Protein AF-A0A1Y5G8G2-F1 (afdb_monomer)

Structure (mmCIF, N/CA/C/O backbone):
data_AF-A0A1Y5G8G2-F1
#
_entry.id   AF-A0A1Y5G8G2-F1
#
loop_
_atom_site.group_PDB
_atom_site.id
_atom_site.type_symbol
_atom_site.label_atom_id
_atom_site.label_alt_id
_atom_site.label_comp_id
_atom_site.label_asym_id
_atom_site.label_entity_id
_atom_site.label_seq_id
_atom_site.pdbx_PDB_ins_code
_atom_site.Cartn_x
_atom_site.Cartn_y
_atom_site.Cartn_z
_atom_site.occupancy
_atom_site.B_iso_or_equiv
_atom_site.auth_seq_id
_atom_site.auth_comp_id
_atom_site.auth_asym_id
_atom_site.auth_atom_id
_atom_site.pdbx_PDB_model_num
ATOM 1 N N . MET A 1 1 ? -19.604 0.154 45.612 1.00 58.81 1 MET A N 1
ATOM 2 C CA . MET A 1 1 ? -19.203 -0.414 44.310 1.00 58.81 1 MET A CA 1
ATOM 3 C C . MET A 1 1 ? -18.483 -1.724 44.555 1.00 58.81 1 MET A C 1
ATOM 5 O O . MET A 1 1 ? -17.658 -1.796 45.459 1.00 58.81 1 MET A O 1
ATOM 9 N N . ASN A 1 2 ? -18.857 -2.768 43.823 1.00 67.50 2 ASN A N 1
ATOM 10 C CA . ASN A 1 2 ? -18.222 -4.078 43.920 1.00 67.50 2 ASN A CA 1
ATOM 11 C C . ASN A 1 2 ? -16.830 -3.987 43.250 1.00 67.50 2 ASN A C 1
ATOM 13 O O . ASN A 1 2 ? -16.762 -3.460 42.141 1.00 67.50 2 ASN A O 1
ATOM 17 N N . PRO A 1 3 ? -15.719 -4.435 43.866 1.00 68.81 3 PRO A N 1
ATOM 18 C CA . PRO A 1 3 ? -14.379 -4.317 43.270 1.00 68.81 3 PRO A CA 1
ATOM 19 C C . PRO A 1 3 ? -14.264 -4.957 41.875 1.00 68.81 3 PRO A C 1
ATOM 21 O O . PRO A 1 3 ? -13.514 -4.467 41.035 1.00 68.81 3 PRO A O 1
ATOM 24 N N . ASN A 1 4 ? -15.076 -5.978 41.582 1.00 75.31 4 ASN A N 1
ATOM 25 C CA . ASN A 1 4 ? -15.162 -6.576 40.244 1.00 75.31 4 ASN A CA 1
ATOM 26 C C . ASN A 1 4 ? -15.858 -5.674 39.203 1.00 75.31 4 ASN A C 1
ATOM 28 O O . ASN A 1 4 ? -15.601 -5.809 38.013 1.00 75.31 4 ASN A O 1
ATOM 32 N N . GLN A 1 5 ? -16.728 -4.757 39.635 1.00 76.44 5 GLN A N 1
ATOM 33 C CA . GLN A 1 5 ? -17.488 -3.849 38.768 1.00 76.44 5 GLN A CA 1
ATOM 34 C C . GLN A 1 5 ? -16.601 -2.694 38.272 1.00 76.44 5 GLN A C 1
ATOM 36 O O . GLN A 1 5 ? -16.579 -2.414 37.079 1.00 76.44 5 GLN A O 1
ATOM 41 N N . GLY A 1 6 ? -15.760 -2.125 39.147 1.00 80.88 6 GLY A N 1
ATOM 42 C CA . GLY A 1 6 ? -14.780 -1.102 38.751 1.00 80.88 6 GLY A CA 1
ATOM 43 C C . GLY A 1 6 ? -13.672 -1.637 37.832 1.00 80.88 6 GLY A C 1
ATOM 44 O O . GLY A 1 6 ? -13.268 -0.964 36.888 1.00 80.88 6 GLY A O 1
ATOM 45 N N . ALA A 1 7 ? -13.217 -2.877 38.047 1.00 84.44 7 ALA A N 1
ATOM 46 C CA . ALA A 1 7 ? -12.253 -3.522 37.150 1.00 84.44 7 ALA A CA 1
ATOM 47 C C . ALA A 1 7 ? -12.834 -3.771 35.743 1.00 84.44 7 ALA A C 1
ATOM 49 O O . ALA A 1 7 ? -12.127 -3.641 34.740 1.00 84.44 7 ALA A O 1
ATOM 50 N N . LEU A 1 8 ? -14.128 -4.102 35.660 1.00 83.50 8 LEU A N 1
ATOM 51 C CA . LEU A 1 8 ? -14.838 -4.279 34.393 1.00 83.50 8 LEU A CA 1
ATOM 52 C C . LEU A 1 8 ? -15.000 -2.949 33.643 1.00 83.50 8 LEU A C 1
ATOM 54 O O . LEU A 1 8 ? -14.712 -2.891 32.450 1.00 83.50 8 LEU A O 1
ATOM 58 N N . GLU A 1 9 ? -15.399 -1.881 34.338 1.00 82.56 9 GLU A N 1
ATOM 59 C CA . GLU A 1 9 ? -15.486 -0.526 33.773 1.00 82.56 9 GLU A CA 1
ATOM 60 C C . GLU A 1 9 ? -14.142 -0.064 33.199 1.00 82.56 9 GLU A C 1
ATOM 62 O O . GLU A 1 9 ? -14.074 0.365 32.047 1.00 82.56 9 GLU A O 1
ATOM 67 N N . GLN A 1 10 ? -13.057 -0.240 33.959 1.00 87.62 10 GLN A N 1
ATOM 68 C CA . GLN A 1 10 ? -11.713 0.132 33.520 1.00 87.62 10 GLN A CA 1
ATOM 69 C C . GLN A 1 10 ? -11.261 -0.673 32.292 1.00 87.62 10 GLN A C 1
ATOM 71 O O . GLN A 1 10 ? -10.671 -0.117 31.365 1.00 87.62 10 GLN A O 1
ATOM 76 N N . SER A 1 11 ? -11.569 -1.973 32.253 1.00 88.06 11 SER A N 1
ATOM 77 C CA . SER A 1 11 ? -11.254 -2.830 31.102 1.00 88.06 11 SER A CA 1
ATOM 78 C C . SER A 1 11 ? -12.008 -2.385 29.846 1.00 88.06 11 SER A C 1
ATOM 80 O O . SER A 1 11 ? -11.445 -2.361 28.754 1.00 88.06 11 SER A O 1
ATOM 82 N N . ILE A 1 12 ? -13.276 -1.991 29.994 1.00 86.69 12 ILE A N 1
ATOM 83 C CA . ILE A 1 12 ? -14.091 -1.472 28.891 1.00 86.69 12 ILE A CA 1
ATOM 84 C C . ILE A 1 12 ? -13.514 -0.151 28.369 1.00 86.69 12 ILE A C 1
ATOM 86 O O . ILE A 1 12 ? -13.392 0.016 27.156 1.00 86.69 12 ILE A O 1
ATOM 90 N N . GLU A 1 13 ? -13.102 0.766 29.248 1.00 87.75 13 GLU A N 1
ATOM 91 C CA . GLU A 1 13 ? -12.449 2.018 28.838 1.00 87.75 13 GLU A CA 1
ATOM 92 C C . GLU A 1 13 ? -11.128 1.790 28.100 1.00 87.75 13 GLU A C 1
ATOM 94 O O . GLU A 1 13 ? -10.882 2.431 27.076 1.00 87.75 13 GLU A O 1
ATOM 99 N N . GLN A 1 14 ? -10.311 0.835 28.550 1.00 91.25 14 GLN A N 1
ATOM 100 C CA . GLN A 1 14 ? -9.092 0.447 27.837 1.00 91.25 14 GLN A CA 1
ATOM 101 C C . GLN A 1 14 ? -9.401 -0.098 26.440 1.00 91.25 14 GLN A C 1
ATOM 103 O O . GLN A 1 14 ? -8.779 0.328 25.470 1.00 91.25 14 GLN A O 1
ATOM 108 N N . ILE A 1 15 ? -10.413 -0.962 26.308 1.00 90.62 15 ILE A N 1
ATOM 109 C CA . ILE A 1 15 ? -10.857 -1.481 25.006 1.00 90.62 15 ILE A CA 1
ATOM 110 C C . ILE A 1 15 ? -11.265 -0.338 24.064 1.00 90.62 15 ILE A C 1
ATOM 112 O O . ILE A 1 15 ? -10.932 -0.378 22.880 1.00 90.62 15 ILE A O 1
ATOM 116 N N . PHE A 1 16 ? -11.949 0.701 24.557 1.00 89.44 16 PHE A N 1
ATOM 117 C CA . PHE A 1 16 ? -12.276 1.872 23.734 1.00 89.44 16 PHE A CA 1
ATOM 118 C C . PHE A 1 16 ? -11.035 2.618 23.246 1.00 89.44 16 PHE A C 1
ATOM 120 O O . PHE A 1 16 ? -10.992 3.013 22.078 1.00 89.44 16 PHE A O 1
ATOM 127 N N . GLY A 1 17 ? -10.041 2.794 24.120 1.00 92.75 17 GLY A N 1
ATOM 128 C CA . GLY A 1 17 ? -8.761 3.402 23.760 1.00 92.75 17 GLY A CA 1
ATOM 129 C C . GLY A 1 17 ? -8.055 2.628 22.646 1.00 92.75 17 GLY A C 1
ATOM 130 O O . GLY A 1 17 ? -7.694 3.212 21.626 1.00 92.75 17 GLY A O 1
ATOM 131 N N . GLU A 1 18 ? -7.951 1.307 22.792 1.00 95.19 18 GLU A N 1
ATOM 132 C CA . GLU A 1 18 ? -7.313 0.428 21.803 1.00 95.19 18 GLU A CA 1
ATOM 133 C C . GLU A 1 18 ? -8.064 0.413 20.462 1.00 95.19 18 GLU A C 1
ATOM 1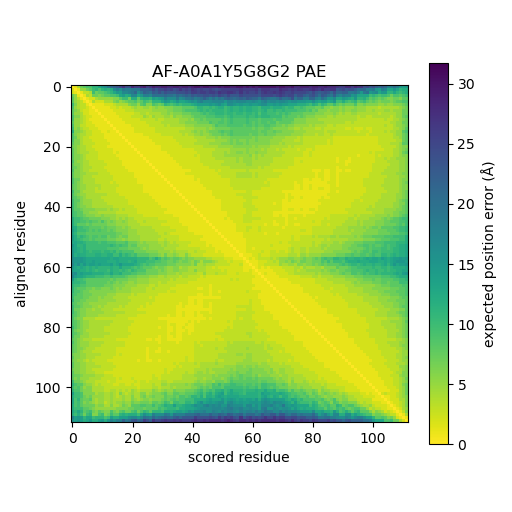35 O O . GLU A 1 18 ? -7.453 0.491 19.398 1.00 95.19 18 GLU A O 1
ATOM 140 N N . ILE A 1 19 ? -9.403 0.385 20.478 1.00 94.44 19 ILE A N 1
ATOM 141 C CA . ILE A 1 19 ? -10.214 0.452 19.250 1.00 94.44 19 ILE A CA 1
ATOM 142 C C . ILE A 1 19 ? -10.018 1.795 18.530 1.00 94.44 19 ILE A C 1
ATOM 144 O O . ILE A 1 19 ? -9.960 1.834 17.298 1.00 94.44 19 ILE A O 1
ATOM 148 N N . ALA A 1 20 ? -9.935 2.902 19.275 1.00 92.62 20 ALA A N 1
ATOM 149 C CA . ALA A 1 20 ? -9.685 4.219 18.697 1.00 92.62 20 ALA A CA 1
ATOM 150 C C . ALA A 1 20 ? -8.292 4.290 18.056 1.00 92.62 20 ALA A C 1
ATOM 152 O O . ALA A 1 20 ? -8.169 4.744 16.918 1.00 92.62 20 ALA A O 1
ATOM 153 N N . GLN A 1 21 ? -7.274 3.773 18.744 1.00 96.25 21 GLN A N 1
ATOM 154 C CA . GLN A 1 21 ? -5.907 3.716 18.235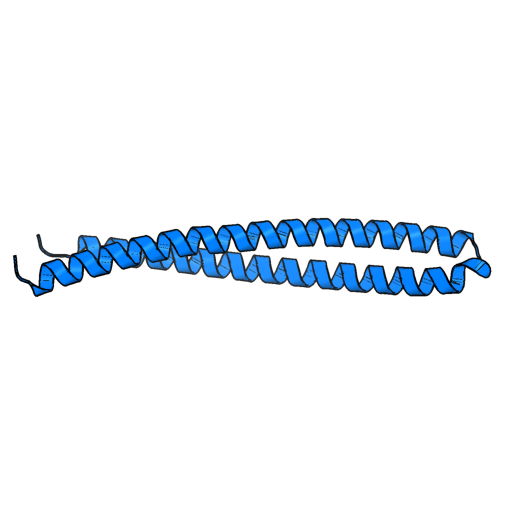 1.00 96.25 21 GLN A CA 1
ATOM 155 C C . GLN A 1 21 ? -5.804 2.844 16.974 1.00 96.25 21 GLN A C 1
ATOM 157 O O . GLN A 1 21 ? -5.270 3.284 15.956 1.00 96.25 21 GLN A O 1
ATOM 162 N N . LEU A 1 22 ? -6.421 1.660 16.988 1.00 96.12 22 LEU A N 1
ATOM 163 C CA . LEU A 1 22 ? -6.493 0.770 15.828 1.00 96.12 22 LEU A CA 1
ATOM 164 C C . LEU A 1 22 ? -7.162 1.449 14.621 1.00 96.12 22 LEU A C 1
ATOM 166 O O . LEU A 1 22 ? -6.721 1.277 13.486 1.00 96.12 22 LEU A O 1
ATOM 170 N N . SER A 1 23 ? -8.207 2.251 14.852 1.00 95.75 23 SER A N 1
ATOM 171 C CA . SER A 1 23 ? -8.874 3.029 13.799 1.00 95.75 23 SER A CA 1
ATOM 172 C C . SER A 1 23 ? -7.911 3.998 13.104 1.00 95.75 23 SER A C 1
ATOM 174 O O . SER A 1 23 ? -7.933 4.093 11.878 1.00 95.75 23 SER A O 1
ATOM 176 N N . ILE A 1 24 ? -7.069 4.693 13.877 1.00 96.62 24 ILE A N 1
ATOM 177 C CA . ILE A 1 24 ? -6.075 5.653 13.370 1.00 96.62 24 ILE A CA 1
ATOM 178 C C . ILE A 1 24 ? -4.988 4.923 12.572 1.00 96.62 24 ILE A C 1
ATOM 180 O O . ILE A 1 24 ? -4.590 5.360 11.493 1.00 96.62 24 ILE A O 1
ATOM 184 N N . GLU A 1 25 ? -4.514 3.784 13.072 1.00 97.75 25 GLU A N 1
ATOM 185 C CA . GLU A 1 25 ? -3.483 2.992 12.398 1.00 97.75 25 GLU A CA 1
ATOM 186 C C . GLU A 1 25 ? -3.967 2.424 11.060 1.00 97.75 25 GLU A C 1
ATOM 188 O O . GLU A 1 25 ? -3.240 2.488 10.066 1.00 97.75 25 GLU A O 1
ATOM 193 N N . ILE A 1 26 ? -5.212 1.942 10.994 1.00 97.19 26 ILE A N 1
ATOM 194 C CA . ILE A 1 26 ? -5.827 1.472 9.744 1.00 97.19 26 ILE A CA 1
ATOM 195 C C . ILE A 1 26 ? -5.927 2.608 8.716 1.00 97.19 26 ILE A C 1
ATOM 197 O O . ILE A 1 26 ? -5.622 2.396 7.540 1.00 97.19 26 ILE A O 1
ATOM 201 N N . GLU A 1 27 ? -6.314 3.814 9.141 1.00 96.38 27 GLU A N 1
ATOM 202 C CA . GLU A 1 27 ? -6.358 4.991 8.265 1.00 96.38 27 GLU A CA 1
ATOM 203 C C . GLU A 1 27 ? -4.964 5.339 7.723 1.00 96.38 27 GLU A C 1
ATOM 205 O O . GLU A 1 27 ? -4.796 5.545 6.519 1.00 96.38 27 GLU A O 1
ATOM 210 N N . ASN A 1 28 ? -3.940 5.311 8.580 1.00 98.00 28 ASN A N 1
ATOM 211 C CA . ASN A 1 28 ? -2.554 5.542 8.173 1.00 98.00 28 ASN A CA 1
ATOM 212 C C . ASN A 1 28 ? -2.075 4.521 7.131 1.00 98.00 28 ASN A C 1
ATOM 214 O O . ASN A 1 28 ? -1.452 4.907 6.141 1.00 98.00 28 ASN A O 1
ATOM 218 N N . VAL A 1 29 ? -2.402 3.235 7.302 1.00 97.75 29 VAL A N 1
ATOM 219 C CA . VAL A 1 29 ? -2.100 2.198 6.299 1.00 97.75 29 VAL A CA 1
ATOM 220 C C . VAL A 1 29 ? -2.800 2.502 4.972 1.00 97.75 29 VAL A C 1
ATOM 222 O O . VAL A 1 29 ? -2.176 2.393 3.914 1.00 97.75 29 VAL A O 1
ATOM 225 N N . GLY A 1 30 ? -4.064 2.933 5.012 1.00 97.44 30 GLY A N 1
ATOM 226 C CA . GLY A 1 30 ? -4.809 3.364 3.827 1.00 97.44 30 GLY A CA 1
ATOM 227 C C . GLY A 1 30 ? -4.135 4.526 3.092 1.00 97.44 30 GLY A C 1
ATOM 228 O O . GLY A 1 30 ? -3.945 4.463 1.876 1.00 97.44 30 GLY A O 1
ATOM 229 N N . ASN A 1 31 ? -3.699 5.546 3.832 1.00 97.88 31 ASN A N 1
ATOM 230 C CA . ASN A 1 31 ? -3.005 6.711 3.281 1.00 97.88 31 ASN A CA 1
ATOM 231 C C . ASN A 1 31 ? -1.672 6.326 2.621 1.00 97.88 31 ASN A C 1
ATOM 233 O O . ASN A 1 31 ? -1.379 6.759 1.505 1.00 97.88 31 ASN A O 1
ATOM 237 N N . VAL A 1 32 ? -0.880 5.465 3.267 1.00 98.31 32 VAL A N 1
ATOM 238 C CA . VAL A 1 32 ? 0.382 4.962 2.699 1.00 98.31 32 VAL A CA 1
ATOM 239 C C . VAL A 1 32 ? 0.124 4.144 1.431 1.00 98.31 32 VAL A C 1
ATOM 241 O O . VAL A 1 32 ? 0.806 4.342 0.425 1.00 98.31 32 VAL A O 1
ATOM 244 N N . ALA A 1 33 ? -0.889 3.274 1.424 1.00 98.12 33 ALA A N 1
ATOM 245 C CA . ALA A 1 33 ? -1.248 2.492 0.241 1.00 98.12 33 ALA A CA 1
ATOM 246 C C . ALA A 1 33 ? -1.639 3.383 -0.953 1.00 98.12 33 ALA A C 1
ATOM 248 O O . ALA A 1 33 ? -1.222 3.114 -2.081 1.00 98.12 33 ALA A O 1
ATOM 249 N N . GLN A 1 34 ? -2.377 4.473 -0.713 1.00 97.94 34 GLN A N 1
ATOM 250 C CA . GLN A 1 34 ? -2.719 5.453 -1.752 1.00 97.94 34 GLN A CA 1
ATOM 251 C C . GLN A 1 34 ? -1.487 6.180 -2.303 1.00 97.94 34 GLN A C 1
ATOM 253 O O . GLN A 1 34 ? -1.370 6.361 -3.516 1.00 97.94 34 GLN A O 1
ATOM 258 N N . GLN A 1 35 ? -0.545 6.568 -1.440 1.00 98.50 35 GLN A N 1
ATOM 259 C CA . GLN A 1 35 ? 0.708 7.191 -1.876 1.00 98.50 35 GLN A CA 1
ATOM 260 C C . GLN A 1 35 ? 1.537 6.239 -2.748 1.00 98.50 35 GLN A C 1
ATOM 262 O O . GLN A 1 35 ? 2.042 6.645 -3.795 1.00 98.50 35 GLN A O 1
ATOM 267 N N . ILE A 1 36 ? 1.633 4.963 -2.363 1.00 98.44 36 ILE A N 1
ATOM 268 C CA . ILE A 1 36 ? 2.331 3.944 -3.158 1.00 98.44 36 ILE A CA 1
ATOM 269 C C . ILE A 1 36 ? 1.629 3.738 -4.510 1.00 98.44 36 ILE A C 1
ATOM 271 O O . ILE A 1 36 ? 2.312 3.639 -5.529 1.00 98.44 36 ILE A O 1
ATOM 275 N N . ASP A 1 37 ? 0.290 3.735 -4.562 1.00 98.25 37 ASP A N 1
ATOM 276 C CA . ASP A 1 37 ? -0.449 3.634 -5.831 1.00 98.25 37 ASP A CA 1
ATOM 277 C C . ASP A 1 37 ? -0.150 4.818 -6.763 1.00 98.25 37 ASP A C 1
ATOM 279 O O . ASP A 1 37 ? 0.085 4.635 -7.959 1.00 98.25 37 ASP A O 1
ATOM 283 N N . ALA A 1 38 ? -0.083 6.036 -6.218 1.00 98.38 38 ALA A N 1
ATOM 284 C CA . ALA A 1 38 ? 0.286 7.223 -6.985 1.00 98.38 38 ALA A CA 1
ATOM 285 C C . ALA A 1 38 ? 1.708 7.109 -7.571 1.00 98.38 38 ALA A C 1
ATOM 287 O O . ALA A 1 38 ? 1.910 7.365 -8.763 1.00 98.38 38 ALA A O 1
ATOM 288 N N . ILE A 1 39 ? 2.677 6.646 -6.771 1.00 98.38 39 ILE A N 1
ATOM 289 C CA . ILE A 1 39 ? 4.058 6.393 -7.217 1.00 98.38 39 ILE A CA 1
ATOM 290 C C . ILE A 1 39 ? 4.094 5.307 -8.299 1.00 98.38 39 ILE A C 1
ATOM 292 O O . ILE A 1 39 ? 4.796 5.456 -9.303 1.00 98.38 39 ILE A O 1
ATOM 296 N N . ALA A 1 40 ? 3.323 4.231 -8.137 1.00 98.50 40 ALA A N 1
ATOM 297 C CA . ALA A 1 40 ? 3.232 3.150 -9.111 1.00 98.50 40 ALA A CA 1
ATOM 298 C C . ALA A 1 40 ? 2.675 3.653 -10.452 1.00 98.50 40 ALA A C 1
ATOM 300 O O . ALA A 1 40 ? 3.254 3.389 -11.507 1.00 98.50 40 ALA A O 1
ATOM 301 N N . ARG A 1 41 ? 1.610 4.464 -10.434 1.00 98.19 41 ARG A N 1
ATOM 302 C CA . ARG A 1 41 ? 1.049 5.082 -11.649 1.00 98.19 41 ARG A CA 1
ATOM 303 C C . ARG A 1 41 ? 2.048 6.001 -12.343 1.00 98.19 41 ARG A C 1
ATOM 305 O O . ARG A 1 41 ? 2.182 5.936 -13.566 1.00 98.19 41 ARG A O 1
ATOM 312 N N . GLN A 1 42 ? 2.772 6.823 -11.586 1.00 98.44 42 GLN A N 1
ATOM 313 C CA . GLN A 1 42 ? 3.805 7.698 -12.139 1.00 98.44 42 GLN A CA 1
ATOM 314 C C . GLN A 1 42 ? 4.964 6.891 -12.740 1.00 98.44 42 GLN A C 1
ATOM 316 O O . GLN A 1 42 ? 5.396 7.175 -13.855 1.00 98.44 42 GLN A O 1
ATOM 321 N N . THR A 1 43 ? 5.415 5.842 -12.052 1.00 98.25 43 THR A N 1
ATOM 322 C CA . THR A 1 43 ? 6.448 4.919 -12.547 1.00 98.25 43 THR A CA 1
ATOM 323 C C . THR A 1 43 ? 6.007 4.237 -13.842 1.00 98.25 43 THR A C 1
ATOM 325 O O . THR A 1 43 ? 6.779 4.168 -14.796 1.00 98.25 43 THR A O 1
ATOM 328 N N . ASN A 1 44 ? 4.746 3.809 -13.928 1.00 97.38 44 ASN A N 1
ATOM 329 C CA . ASN A 1 44 ? 4.176 3.228 -15.142 1.00 97.38 44 ASN A CA 1
ATOM 330 C C . ASN A 1 44 ? 4.159 4.227 -16.316 1.00 97.38 44 ASN A C 1
ATOM 332 O O . ASN A 1 44 ? 4.478 3.851 -17.444 1.00 97.38 44 ASN A O 1
ATOM 336 N N . LEU A 1 45 ? 3.835 5.502 -16.069 1.00 97.50 45 LEU A N 1
ATOM 337 C CA . LEU A 1 45 ? 3.897 6.551 -17.097 1.00 97.50 45 LEU A CA 1
ATOM 338 C C . LEU A 1 45 ? 5.335 6.841 -17.549 1.00 97.50 45 LEU A C 1
ATOM 340 O O . LEU A 1 45 ? 5.587 6.983 -18.744 1.00 97.50 45 LEU A O 1
ATOM 344 N N . LEU A 1 46 ? 6.292 6.881 -16.619 1.00 97.44 46 LEU A N 1
ATOM 345 C CA . LEU A 1 46 ? 7.710 7.040 -16.951 1.00 97.44 46 LEU A CA 1
ATOM 346 C C . LEU A 1 46 ? 8.227 5.864 -17.791 1.00 97.44 46 LEU A C 1
ATOM 348 O O . LEU A 1 46 ? 8.900 6.079 -18.798 1.00 97.44 46 LEU A O 1
ATOM 352 N N . ALA A 1 47 ? 7.857 4.634 -17.429 1.00 97.56 47 ALA A N 1
ATOM 353 C CA . ALA A 1 47 ? 8.203 3.431 -18.180 1.00 97.56 47 ALA A CA 1
ATOM 354 C C . ALA A 1 47 ? 7.582 3.420 -19.587 1.00 97.56 47 ALA A C 1
ATOM 356 O O . ALA A 1 47 ? 8.222 3.007 -20.556 1.00 97.56 47 ALA A O 1
ATOM 357 N N . LEU A 1 48 ? 6.353 3.926 -19.729 1.00 95.56 48 LEU A N 1
ATOM 358 C CA . LEU A 1 48 ? 5.716 4.106 -21.032 1.00 95.56 48 LEU A CA 1
ATOM 359 C C . LEU A 1 48 ? 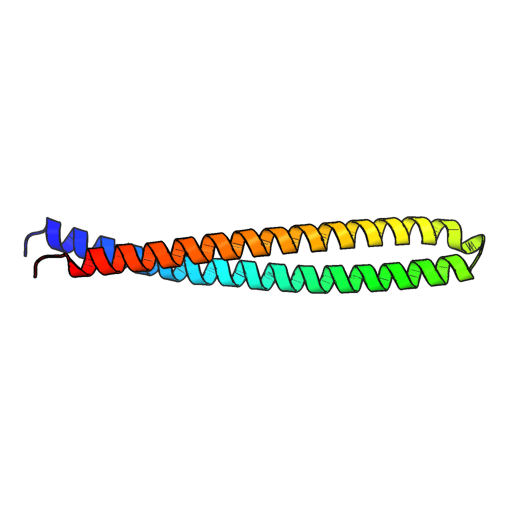6.498 5.095 -21.907 1.00 95.56 48 LEU A C 1
ATOM 361 O O . LEU A 1 48 ? 6.800 4.775 -23.055 1.00 95.56 48 LEU A O 1
ATOM 365 N N . ASN A 1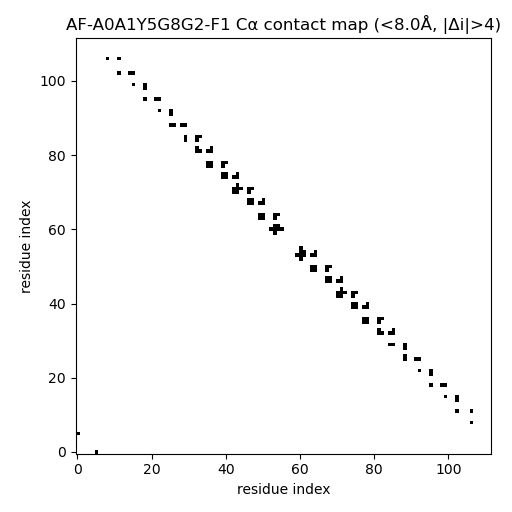 49 ? 6.877 6.252 -21.362 1.00 96.44 49 ASN A N 1
ATOM 366 C CA . ASN A 1 49 ? 7.683 7.239 -22.084 1.00 96.44 49 ASN A CA 1
ATOM 367 C C . ASN A 1 49 ? 9.044 6.662 -22.502 1.00 96.44 49 ASN A C 1
ATOM 369 O O . ASN A 1 49 ? 9.463 6.843 -23.643 1.00 96.44 49 ASN A O 1
ATOM 373 N N . ALA A 1 50 ? 9.697 5.899 -21.619 1.00 95.69 50 ALA A N 1
ATOM 374 C CA . ALA A 1 50 ? 10.944 5.205 -21.935 1.00 95.69 50 ALA A CA 1
ATOM 375 C C . ALA A 1 50 ? 10.766 4.160 -23.050 1.00 95.69 50 ALA A C 1
ATOM 377 O O . ALA A 1 50 ? 11.623 4.039 -23.921 1.00 95.69 50 ALA A O 1
ATOM 378 N N . THR A 1 51 ? 9.636 3.445 -23.069 1.00 95.19 51 THR A N 1
ATOM 379 C CA . THR A 1 51 ? 9.303 2.489 -24.139 1.00 95.19 51 THR A CA 1
ATOM 380 C C . THR A 1 51 ? 9.148 3.196 -25.491 1.00 95.19 51 THR A C 1
ATOM 382 O O . THR A 1 51 ? 9.636 2.699 -26.505 1.00 95.19 51 THR A O 1
ATOM 385 N N . ILE A 1 52 ? 8.501 4.368 -25.515 1.00 94.25 52 ILE A N 1
ATOM 386 C CA . ILE A 1 52 ? 8.324 5.180 -26.730 1.00 94.25 52 ILE A CA 1
ATOM 387 C C . ILE A 1 52 ? 9.680 5.663 -27.257 1.00 94.25 52 ILE A C 1
ATOM 389 O O . ILE A 1 52 ? 9.966 5.515 -28.446 1.00 94.25 52 ILE A O 1
ATOM 393 N N . GLU A 1 53 ? 10.538 6.193 -26.384 1.00 96.19 53 GLU A N 1
ATOM 394 C CA . GLU A 1 53 ? 11.852 6.694 -26.800 1.00 96.19 53 GLU A CA 1
ATOM 395 C C . GLU A 1 53 ? 12.783 5.552 -27.240 1.00 96.19 53 GLU A C 1
ATOM 397 O O . GLU A 1 53 ? 13.510 5.680 -28.225 1.00 96.19 53 GLU A O 1
ATOM 402 N N . ALA A 1 54 ? 12.697 4.387 -26.589 1.00 96.25 54 ALA A N 1
ATOM 403 C CA . ALA A 1 54 ? 13.409 3.186 -27.012 1.00 96.25 54 ALA A CA 1
ATOM 404 C C . ALA A 1 54 ? 12.981 2.725 -28.416 1.00 96.25 54 ALA A C 1
ATOM 406 O O . ALA A 1 54 ? 13.832 2.377 -29.233 1.00 96.25 54 ALA A O 1
ATOM 407 N N . ALA A 1 55 ? 11.682 2.777 -28.735 1.00 93.62 55 ALA A N 1
ATOM 408 C CA . ALA A 1 55 ? 11.194 2.482 -30.082 1.00 93.62 55 ALA A CA 1
ATOM 409 C C . ALA A 1 55 ? 11.716 3.497 -31.114 1.00 93.62 55 ALA A C 1
ATOM 411 O O . ALA A 1 55 ? 12.098 3.119 -32.222 1.00 93.62 55 ALA A O 1
ATOM 412 N N . ARG A 1 56 ? 11.793 4.780 -30.740 1.00 95.62 56 ARG A N 1
ATOM 413 C CA . ARG A 1 56 ? 12.326 5.852 -31.591 1.00 95.62 56 ARG A CA 1
ATOM 414 C C . ARG A 1 56 ? 13.818 5.683 -31.896 1.00 95.62 56 ARG A C 1
ATOM 416 O O . ARG A 1 56 ? 14.247 6.004 -33.001 1.00 95.62 56 ARG A O 1
ATOM 423 N N . ALA A 1 57 ? 14.589 5.152 -30.949 1.00 95.88 57 ALA A N 1
ATOM 424 C CA . ALA A 1 57 ? 16.010 4.846 -31.119 1.00 95.88 57 ALA A CA 1
ATOM 425 C C . ALA A 1 57 ? 16.282 3.598 -31.990 1.00 95.88 57 ALA A C 1
ATOM 427 O O . ALA A 1 57 ? 17.443 3.288 -32.273 1.00 95.88 57 ALA A O 1
ATOM 428 N N . GLY A 1 58 ? 15.242 2.874 -32.424 1.00 92.88 58 GLY A N 1
ATOM 429 C CA . GLY A 1 58 ? 15.370 1.709 -33.299 1.00 92.88 58 GLY A CA 1
ATOM 430 C C . GLY A 1 58 ? 16.227 0.602 -32.677 1.00 92.88 58 GLY A C 1
ATOM 431 O O . GLY A 1 58 ? 16.024 0.210 -31.527 1.00 92.88 58 GLY A O 1
ATOM 432 N N . ASP A 1 59 ? 17.211 0.095 -33.424 1.00 94.12 59 ASP A N 1
ATOM 433 C CA . ASP A 1 59 ? 18.073 -1.003 -32.964 1.00 94.12 59 ASP A CA 1
ATOM 434 C C . ASP A 1 59 ? 18.888 -0.655 -31.710 1.00 94.12 59 ASP A C 1
ATOM 436 O O . ASP A 1 59 ? 19.098 -1.524 -30.861 1.00 94.12 59 ASP A O 1
ATOM 440 N N . ALA A 1 60 ? 19.281 0.613 -31.542 1.00 92.94 60 ALA A N 1
ATOM 441 C CA . ALA A 1 60 ? 20.021 1.074 -30.367 1.00 92.94 60 ALA A CA 1
ATOM 442 C C . ALA A 1 60 ? 19.165 1.074 -29.084 1.00 92.94 60 ALA A C 1
ATOM 444 O O . ALA A 1 60 ? 19.703 1.002 -27.979 1.00 92.94 60 ALA A O 1
ATOM 445 N N . GLY A 1 61 ? 17.834 1.123 -29.213 1.00 94.94 61 GLY A N 1
ATOM 446 C CA . GLY A 1 61 ? 16.896 1.167 -28.091 1.00 94.94 61 GLY A CA 1
ATOM 447 C C . GLY A 1 61 ? 16.424 -0.197 -27.585 1.00 94.94 61 GLY A C 1
ATOM 448 O O . GLY A 1 61 ? 15.759 -0.259 -26.554 1.00 94.94 61 GLY A O 1
ATOM 449 N N . LYS A 1 62 ? 16.772 -1.307 -28.253 1.00 93.31 62 LYS A N 1
ATOM 450 C CA . LYS A 1 62 ? 16.240 -2.648 -27.934 1.00 93.31 62 LYS A CA 1
ATOM 451 C C . LYS A 1 62 ? 16.458 -3.073 -26.478 1.00 93.31 62 LYS A C 1
ATOM 453 O O . LYS A 1 62 ? 15.533 -3.581 -25.852 1.00 93.31 62 LYS A O 1
ATOM 458 N N . GLY A 1 63 ? 17.646 -2.832 -25.918 1.00 92.62 63 GLY A N 1
ATOM 459 C CA . GLY A 1 63 ? 17.934 -3.146 -24.511 1.00 92.62 63 GLY A CA 1
ATOM 460 C C . GLY A 1 63 ? 17.118 -2.293 -23.533 1.00 92.62 63 GLY A C 1
ATOM 461 O O . GLY A 1 63 ? 16.564 -2.812 -22.566 1.00 92.62 63 GLY A O 1
ATOM 462 N N . PHE A 1 64 ? 16.969 -0.998 -23.828 1.00 93.00 64 PHE A N 1
ATOM 463 C CA . PHE A 1 64 ? 16.151 -0.083 -23.028 1.00 93.00 64 PHE A CA 1
ATOM 464 C C . PHE A 1 64 ? 14.661 -0.431 -23.085 1.00 93.00 64 PHE A C 1
ATOM 466 O O . PHE A 1 64 ? 13.979 -0.316 -22.070 1.00 93.00 64 PHE A O 1
ATOM 473 N N . ALA A 1 65 ? 14.163 -0.913 -24.228 1.00 95.38 65 ALA A N 1
ATOM 474 C CA . ALA A 1 65 ? 12.775 -1.346 -24.375 1.00 95.38 65 ALA A CA 1
ATOM 475 C C . ALA A 1 65 ? 12.432 -2.526 -23.449 1.00 95.38 65 ALA A C 1
ATOM 477 O O . ALA A 1 65 ? 11.356 -2.539 -22.854 1.00 95.38 65 ALA A O 1
ATOM 478 N N . VAL A 1 66 ? 13.351 -3.487 -23.283 1.00 96.12 66 VAL A N 1
ATOM 479 C CA . VAL A 1 66 ? 13.159 -4.632 -22.373 1.00 96.12 66 VAL A CA 1
ATOM 480 C C . VAL A 1 66 ? 13.063 -4.159 -20.924 1.00 96.12 66 VAL A C 1
ATOM 482 O O . VAL A 1 66 ? 12.122 -4.517 -20.220 1.00 96.12 66 VAL A O 1
ATOM 485 N N . VAL A 1 67 ? 13.992 -3.301 -20.493 1.00 96.81 67 VAL A N 1
ATOM 486 C CA . VAL A 1 67 ? 13.992 -2.757 -19.125 1.00 96.81 67 VAL A CA 1
ATOM 487 C C . VAL A 1 67 ? 12.739 -1.918 -18.867 1.00 96.81 67 VAL A C 1
ATOM 489 O O . VAL A 1 67 ? 12.100 -2.071 -17.829 1.00 96.81 67 VAL A O 1
ATOM 492 N N . ALA A 1 68 ? 12.342 -1.066 -19.815 1.00 97.44 68 ALA A N 1
ATOM 493 C CA . ALA A 1 68 ? 11.132 -0.258 -19.695 1.00 97.44 68 ALA A CA 1
ATOM 494 C C . ALA A 1 68 ? 9.865 -1.126 -19.583 1.00 97.44 68 ALA A C 1
ATOM 496 O O . ALA A 1 68 ? 8.979 -0.815 -18.787 1.00 97.44 68 ALA A O 1
ATOM 497 N N . GLY A 1 69 ? 9.799 -2.239 -20.322 1.00 97.31 69 GLY A N 1
ATOM 498 C CA . GLY A 1 69 ? 8.723 -3.224 -20.205 1.00 97.31 69 GLY A CA 1
ATOM 499 C C . GLY A 1 69 ? 8.635 -3.849 -18.811 1.00 97.31 69 GLY A C 1
ATOM 500 O O . GLY A 1 69 ? 7.550 -3.890 -18.231 1.00 97.31 69 GLY A O 1
ATOM 501 N N . GLU A 1 70 ? 9.771 -4.255 -18.241 1.00 97.88 70 GLU A N 1
ATOM 502 C CA . GLU A 1 70 ? 9.820 -4.851 -16.899 1.00 97.88 70 GLU A CA 1
ATOM 503 C C . GLU A 1 70 ? 9.401 -3.846 -15.815 1.00 97.88 70 GLU A C 1
ATOM 505 O O . GLU A 1 70 ? 8.566 -4.148 -14.962 1.00 97.88 70 GLU A O 1
ATOM 510 N N . VAL A 1 71 ? 9.896 -2.604 -15.889 1.00 98.12 71 VAL A N 1
ATOM 511 C CA . VAL A 1 71 ? 9.497 -1.533 -14.958 1.00 98.12 71 VAL A CA 1
ATOM 512 C C . VAL A 1 71 ? 7.993 -1.267 -15.045 1.00 98.12 71 VAL A C 1
ATOM 514 O O . VAL A 1 71 ? 7.332 -1.105 -14.019 1.00 98.12 71 VAL A O 1
ATOM 517 N N . LYS A 1 72 ? 7.427 -1.262 -16.258 1.00 97.62 72 LYS A N 1
ATOM 518 C CA . LYS A 1 72 ? 5.985 -1.100 -16.472 1.00 97.62 72 LYS A CA 1
ATOM 519 C C . LYS A 1 72 ? 5.187 -2.231 -15.813 1.00 97.62 72 LYS A C 1
ATOM 521 O O . LYS A 1 72 ? 4.177 -1.970 -15.160 1.00 97.62 72 LYS A O 1
ATOM 526 N N . GLN A 1 73 ? 5.645 -3.474 -15.954 1.00 98.12 73 GLN A N 1
ATOM 527 C CA . GLN A 1 73 ? 5.014 -4.638 -15.334 1.00 98.12 73 GLN A CA 1
ATOM 528 C C . GLN A 1 73 ? 5.047 -4.553 -13.802 1.00 98.12 73 GLN A C 1
ATOM 530 O O . GLN A 1 73 ? 4.005 -4.705 -13.163 1.00 98.12 73 GLN A O 1
ATOM 535 N N . LEU A 1 74 ? 6.208 -4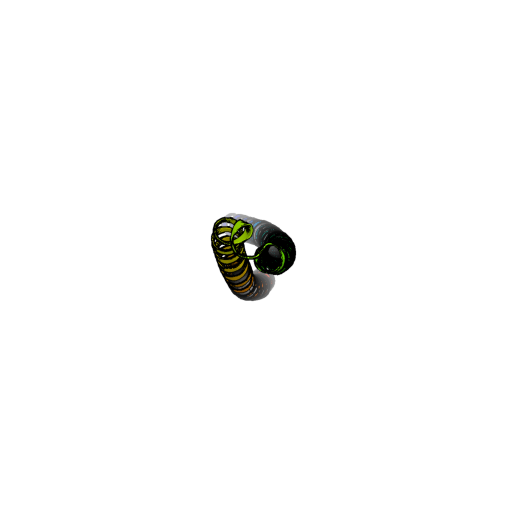.247 -13.217 1.00 98.38 74 LEU A N 1
ATOM 536 C CA . LEU A 1 74 ? 6.377 -4.089 -11.768 1.00 98.38 74 LEU A CA 1
ATOM 537 C C . LEU A 1 74 ? 5.512 -2.954 -11.207 1.00 98.38 74 LEU A C 1
ATOM 539 O O . LEU A 1 74 ? 4.889 -3.099 -10.153 1.00 98.38 74 LEU A O 1
ATOM 543 N N . ALA A 1 75 ? 5.417 -1.837 -11.929 1.00 98.50 75 ALA A N 1
ATOM 544 C CA . ALA A 1 75 ? 4.543 -0.730 -11.562 1.00 98.50 75 ALA A CA 1
ATOM 545 C C . ALA A 1 75 ? 3.058 -1.144 -11.583 1.00 98.50 75 ALA A C 1
ATOM 547 O O . ALA A 1 75 ? 2.312 -0.825 -10.657 1.00 98.50 75 ALA A O 1
ATOM 548 N N . GLY A 1 76 ? 2.637 -1.915 -12.590 1.00 98.25 76 GLY A N 1
ATOM 549 C CA . GLY A 1 76 ? 1.288 -2.485 -12.655 1.00 98.25 76 GLY A CA 1
ATOM 550 C C . GLY A 1 76 ? 0.977 -3.428 -11.488 1.00 98.25 76 GLY A C 1
ATOM 551 O O . GLY A 1 76 ? -0.060 -3.284 -10.841 1.00 98.25 76 GLY A O 1
ATOM 552 N N . GLN A 1 77 ? 1.894 -4.345 -11.168 1.00 98.50 77 GLN A N 1
ATOM 553 C CA . GLN A 1 77 ? 1.760 -5.254 -10.021 1.00 98.50 77 GLN A CA 1
ATOM 554 C C . GLN A 1 77 ? 1.685 -4.492 -8.693 1.00 98.50 77 GLN A C 1
ATOM 556 O O . GLN A 1 77 ? 0.878 -4.829 -7.828 1.00 98.50 77 GLN A O 1
ATOM 561 N N . THR A 1 78 ? 2.475 -3.425 -8.556 1.00 98.50 78 THR A N 1
ATOM 562 C CA . THR A 1 78 ? 2.465 -2.566 -7.366 1.00 98.50 78 THR A CA 1
ATOM 563 C C . THR A 1 78 ? 1.105 -1.886 -7.188 1.00 98.50 78 THR A C 1
ATOM 565 O O . THR A 1 78 ? 0.541 -1.940 -6.100 1.00 98.50 78 THR A O 1
ATOM 568 N N . SER A 1 79 ? 0.535 -1.317 -8.258 1.00 98.31 79 SER A N 1
ATOM 569 C CA . SER A 1 79 ? -0.801 -0.692 -8.233 1.00 98.31 79 SER A CA 1
ATOM 570 C C . SER A 1 79 ? -1.920 -1.695 -7.906 1.00 98.31 79 SER A C 1
ATOM 572 O O . SER A 1 79 ? -2.886 -1.393 -7.199 1.00 98.31 79 SER A O 1
ATOM 574 N N . GLN A 1 80 ? -1.786 -2.939 -8.372 1.00 98.25 80 GLN A N 1
ATOM 575 C CA . GLN A 1 80 ? -2.726 -4.000 -8.017 1.00 98.25 80 GLN A CA 1
ATOM 576 C C . GLN A 1 80 ? -2.634 -4.366 -6.528 1.00 98.25 80 GLN A C 1
ATOM 578 O O . GLN A 1 80 ? -3.664 -4.499 -5.864 1.00 98.25 80 GLN A O 1
ATOM 583 N N . ALA A 1 81 ? -1.418 -4.493 -5.992 1.00 98.38 81 ALA A N 1
ATOM 584 C CA . ALA A 1 81 ? -1.194 -4.802 -4.583 1.00 98.38 81 ALA A CA 1
ATOM 585 C C . ALA A 1 81 ? -1.726 -3.694 -3.657 1.00 98.38 81 ALA A C 1
ATOM 587 O O . ALA A 1 81 ? -2.410 -3.986 -2.677 1.00 98.38 81 ALA A O 1
ATOM 588 N N . THR A 1 82 ? -1.497 -2.419 -3.983 1.00 98.25 82 THR A N 1
ATOM 589 C CA . THR A 1 82 ? -2.036 -1.288 -3.204 1.00 98.25 82 THR A CA 1
ATOM 590 C C . THR A 1 82 ? -3.560 -1.226 -3.246 1.00 98.25 82 THR A C 1
ATOM 592 O O . THR A 1 82 ? -4.189 -0.932 -2.230 1.00 98.25 82 THR A O 1
ATOM 595 N N . THR A 1 83 ? -4.177 -1.583 -4.375 1.00 97.44 83 THR A N 1
ATOM 596 C CA . THR A 1 83 ? -5.639 -1.711 -4.485 1.00 97.44 83 THR A CA 1
ATOM 597 C C . THR A 1 83 ? -6.180 -2.805 -3.557 1.00 97.44 83 THR A C 1
ATOM 599 O O . THR A 1 83 ? -7.182 -2.598 -2.870 1.00 97.44 83 THR A O 1
ATOM 602 N N . GLN A 1 84 ? -5.508 -3.959 -3.487 1.00 98.31 84 GLN A N 1
ATOM 603 C CA . GLN A 1 84 ? -5.875 -5.036 -2.561 1.00 98.31 84 GLN A CA 1
ATOM 604 C C . GLN A 1 84 ? -5.738 -4.601 -1.097 1.00 98.31 84 GLN A C 1
ATOM 606 O O . GLN A 1 84 ? -6.641 -4.862 -0.301 1.00 98.31 84 GLN A O 1
ATOM 611 N N . ILE A 1 85 ? -4.661 -3.882 -0.755 1.00 97.88 85 ILE A N 1
ATOM 612 C CA . ILE A 1 85 ? -4.488 -3.283 0.577 1.00 97.88 85 ILE A CA 1
ATOM 613 C C . ILE A 1 85 ? -5.658 -2.346 0.895 1.00 97.88 85 ILE A C 1
ATOM 615 O O . ILE A 1 85 ? -6.222 -2.444 1.981 1.00 97.88 85 ILE A O 1
ATOM 619 N N . GLY A 1 86 ? -6.082 -1.501 -0.049 1.00 97.31 86 GLY A N 1
ATOM 620 C CA . GLY A 1 86 ? -7.246 -0.627 0.126 1.00 97.31 86 GLY A CA 1
ATOM 621 C C . GLY A 1 86 ? -8.531 -1.392 0.471 1.00 97.31 86 GLY A C 1
ATOM 622 O O . GLY A 1 86 ? -9.260 -1.001 1.383 1.00 97.31 86 GLY A O 1
ATOM 623 N N . GLY A 1 87 ? -8.777 -2.527 -0.190 1.00 97.69 87 GLY A N 1
ATOM 624 C CA . GLY A 1 87 ? -9.905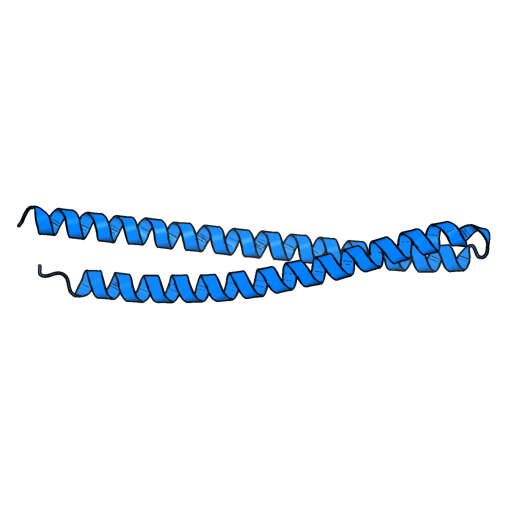 -3.407 0.136 1.00 97.69 87 GLY A CA 1
ATOM 625 C C . GLY A 1 87 ? -9.816 -4.011 1.543 1.00 97.69 87 GLY A C 1
ATOM 626 O O . GLY A 1 87 ? -10.809 -4.046 2.272 1.00 97.69 87 GLY A O 1
ATOM 627 N N . ILE A 1 88 ? -8.619 -4.439 1.957 1.00 97.69 88 ILE A N 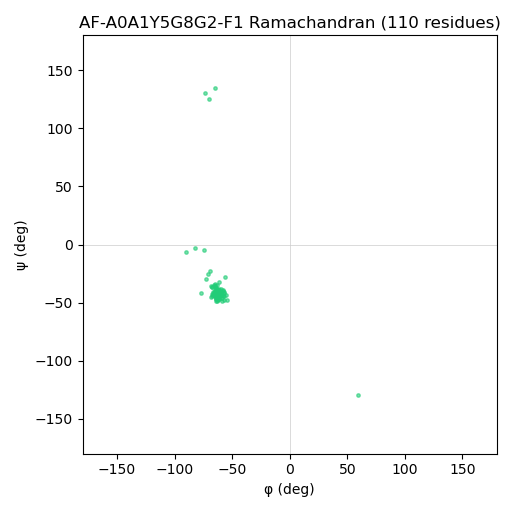1
ATOM 628 C CA . ILE A 1 88 ? -8.370 -4.959 3.310 1.00 97.69 88 ILE A CA 1
ATOM 629 C C . ILE A 1 88 ? -8.598 -3.864 4.358 1.00 97.69 88 ILE A C 1
ATOM 631 O O . ILE A 1 88 ? -9.315 -4.098 5.329 1.00 97.69 88 ILE A O 1
ATOM 635 N N . VAL A 1 89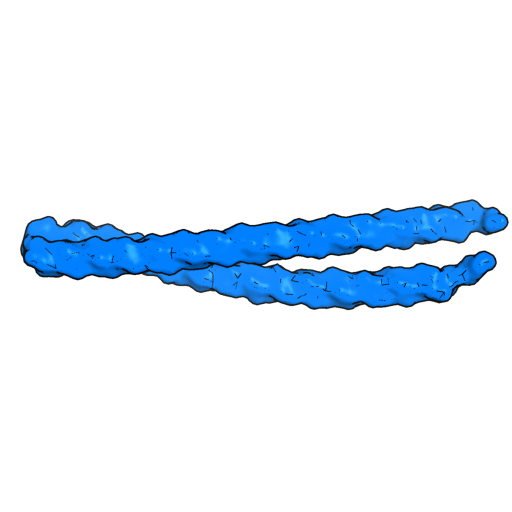 ? -8.054 -2.663 4.140 1.00 97.81 89 VAL A N 1
ATOM 636 C CA . VAL A 1 89 ? -8.249 -1.487 5.004 1.00 97.81 89 VAL A CA 1
ATOM 637 C C . VAL A 1 89 ? -9.736 -1.200 5.182 1.00 97.81 89 VAL A C 1
ATOM 639 O O . VAL A 1 89 ? -10.203 -1.094 6.311 1.00 97.81 89 VAL A O 1
ATOM 642 N N . GLN A 1 90 ? -10.513 -1.181 4.096 1.00 96.88 90 GLN A N 1
ATOM 643 C CA . GLN A 1 90 ? -11.951 -0.929 4.170 1.00 96.88 90 GLN A CA 1
ATOM 644 C C . GLN A 1 90 ? -12.705 -2.013 4.959 1.00 96.88 90 GLN A C 1
ATOM 646 O O . GLN A 1 90 ? -13.600 -1.702 5.752 1.00 96.88 90 GLN A O 1
ATOM 651 N N . SER A 1 91 ? -12.320 -3.282 4.796 1.00 97.81 91 SER A N 1
ATOM 652 C CA . SER A 1 91 ? -12.868 -4.380 5.597 1.00 97.81 91 SER A CA 1
ATOM 653 C C . SER A 1 91 ? -12.529 -4.226 7.083 1.00 97.81 91 SER A C 1
ATOM 655 O O . SER A 1 91 ? -13.397 -4.436 7.933 1.00 97.81 91 SER A O 1
ATOM 657 N N . LEU A 1 92 ? -11.290 -3.851 7.410 1.00 97.19 92 LEU A N 1
ATOM 658 C CA . LEU A 1 92 ? -10.848 -3.645 8.789 1.00 97.19 92 LEU A CA 1
ATOM 659 C C . LEU A 1 92 ? -11.556 -2.451 9.435 1.00 97.19 92 LEU A C 1
ATOM 661 O O . LEU A 1 92 ? -12.053 -2.584 10.552 1.00 97.19 92 LEU A O 1
ATOM 665 N N . SER A 1 93 ? -11.703 -1.329 8.724 1.00 95.12 93 SER A N 1
ATOM 666 C CA . SER A 1 93 ? -12.482 -0.178 9.196 1.00 95.12 93 SER A CA 1
ATOM 667 C C . SER A 1 93 ? -13.931 -0.564 9.510 1.00 95.12 93 SER A C 1
ATOM 669 O O . SER A 1 93 ? -14.464 -0.169 10.544 1.00 95.12 93 SER A O 1
ATOM 671 N N . SER A 1 94 ? -14.563 -1.402 8.677 1.00 96.81 94 SER A N 1
ATOM 672 C CA . SER A 1 94 ? -15.912 -1.917 8.961 1.00 96.81 94 SER A CA 1
ATOM 673 C C . SER A 1 94 ? -15.961 -2.763 10.239 1.00 96.81 94 SER A C 1
ATOM 675 O O . SER A 1 94 ? -16.914 -2.660 11.013 1.00 96.81 94 SER A O 1
ATOM 677 N N . HIS A 1 95 ? -14.947 -3.597 10.488 1.00 95.75 95 HIS A N 1
ATOM 678 C CA . HIS A 1 95 ? -14.855 -4.377 11.725 1.00 95.75 95 HIS A CA 1
ATOM 679 C C . HIS A 1 95 ? -14.651 -3.489 12.954 1.00 95.75 95 HIS A C 1
ATOM 681 O O . HIS A 1 95 ? -15.325 -3.701 13.960 1.00 95.75 95 HIS A O 1
ATOM 687 N N . VAL A 1 96 ? -13.797 -2.470 12.861 1.00 95.00 96 VAL A N 1
ATOM 688 C CA . VAL A 1 96 ? -13.595 -1.481 13.929 1.00 95.00 96 VAL A CA 1
ATOM 689 C C . VAL A 1 96 ? -14.895 -0.758 14.270 1.00 95.00 96 VAL A C 1
ATOM 691 O O . VAL A 1 96 ? -15.230 -0.648 15.446 1.00 95.00 96 VAL A O 1
ATOM 694 N N . GLU A 1 97 ? -15.684 -0.340 13.278 1.00 93.25 97 GLU A N 1
ATOM 695 C CA . GLU A 1 97 ? -16.981 0.294 13.548 1.00 93.25 97 GLU A CA 1
ATOM 696 C C . GLU A 1 97 ? -17.976 -0.651 14.230 1.00 93.25 97 GLU A C 1
ATOM 698 O O . GLU A 1 97 ? -18.652 -0.267 15.187 1.00 93.25 97 GLU A O 1
ATOM 703 N N . LYS A 1 98 ? -18.021 -1.927 13.827 1.00 94.00 98 LYS A N 1
ATOM 704 C CA . LYS A 1 98 ? -18.829 -2.933 14.536 1.00 94.00 98 LYS A CA 1
ATOM 705 C C . LYS A 1 98 ? -18.378 -3.094 15.990 1.00 94.00 98 LYS A C 1
ATOM 707 O O . LYS A 1 98 ? -19.226 -3.172 16.877 1.00 94.00 98 LYS A O 1
ATOM 712 N N . LEU A 1 99 ? -17.068 -3.115 16.241 1.00 92.56 99 LEU A N 1
ATOM 713 C CA . LEU A 1 99 ? -16.515 -3.204 17.593 1.00 92.56 99 LEU A CA 1
ATOM 714 C C . LEU A 1 99 ? -16.872 -1.975 18.434 1.00 92.56 99 LEU A C 1
ATOM 716 O O . LEU A 1 99 ? -17.301 -2.144 19.571 1.00 92.56 99 LEU A O 1
ATOM 720 N N . LYS A 1 100 ? -16.802 -0.757 17.878 1.00 89.62 100 LYS A N 1
ATOM 721 C CA . LYS A 1 100 ? -17.251 0.465 18.570 1.00 89.62 100 LYS A CA 1
ATOM 722 C C . LYS A 1 100 ? -18.714 0.365 19.003 1.00 89.62 100 LYS A C 1
ATOM 724 O O . LYS A 1 100 ? -19.038 0.695 20.142 1.00 89.62 100 LYS A O 1
ATOM 729 N N . VAL A 1 101 ? -19.596 -0.126 18.128 1.00 90.44 101 VAL A N 1
ATOM 730 C CA . VAL A 1 101 ? -21.024 -0.311 18.444 1.00 90.44 101 VAL A CA 1
ATOM 731 C C . VAL A 1 101 ? -21.226 -1.341 19.558 1.00 90.44 101 VAL A C 1
ATOM 733 O O . VAL A 1 101 ? -21.979 -1.081 20.498 1.00 90.44 101 VAL A O 1
ATOM 736 N N . ILE A 1 102 ? -20.548 -2.490 19.481 1.00 88.75 102 ILE A N 1
ATOM 737 C CA . ILE A 1 102 ? -20.643 -3.550 20.498 1.00 88.75 102 ILE A CA 1
ATOM 738 C C . ILE A 1 102 ? -20.147 -3.040 21.855 1.00 88.75 102 ILE A C 1
ATOM 740 O O . ILE A 1 102 ? -20.837 -3.212 22.859 1.00 88.75 102 ILE A O 1
ATOM 744 N N . SER A 1 103 ? -18.999 -2.364 21.887 1.00 85.31 103 SER A N 1
ATOM 745 C CA . SER A 1 103 ? -18.427 -1.813 23.117 1.00 85.31 103 SER A CA 1
ATOM 746 C C . SER A 1 103 ? -19.307 -0.712 23.720 1.00 85.31 103 SER A C 1
ATOM 748 O O . SER A 1 103 ? -19.506 -0.686 24.934 1.00 85.31 103 SER A O 1
ATOM 750 N N . ASN A 1 104 ? -19.908 0.161 22.899 1.00 85.75 104 ASN A N 1
ATOM 751 C CA . ASN A 1 104 ? -20.867 1.176 23.365 1.00 85.75 104 ASN A CA 1
ATOM 752 C C . ASN A 1 104 ? -22.103 0.549 24.012 1.00 85.75 104 ASN A C 1
ATOM 754 O O . ASN A 1 104 ? -22.554 1.014 25.058 1.00 85.75 104 ASN A O 1
ATOM 758 N N . LYS A 1 105 ? -22.625 -0.530 23.421 1.00 85.75 105 LYS A N 1
ATOM 759 C CA . LYS A 1 105 ? -23.733 -1.283 24.008 1.00 85.75 105 LYS A CA 1
ATOM 760 C C . LYS A 1 105 ? -23.331 -1.924 25.340 1.00 85.75 105 LYS A C 1
ATOM 762 O O . LYS A 1 105 ? -24.062 -1.792 26.312 1.00 85.75 105 LYS A O 1
ATOM 767 N N . ALA A 1 106 ? -22.142 -2.525 25.411 1.00 82.12 106 ALA A N 1
ATOM 768 C CA . ALA A 1 106 ? -21.625 -3.108 26.647 1.00 82.12 106 ALA A CA 1
ATOM 769 C C . ALA A 1 106 ? -21.493 -2.072 27.778 1.00 82.12 106 ALA A C 1
ATOM 771 O O . ALA A 1 106 ? -21.813 -2.382 28.920 1.00 82.12 106 ALA A O 1
ATOM 772 N N . LYS A 1 107 ? -21.085 -0.833 27.465 1.00 80.75 107 LYS A N 1
ATOM 773 C CA . LYS A 1 107 ? -21.040 0.263 28.445 1.00 80.75 107 LYS A CA 1
ATOM 774 C C . LYS A 1 107 ? -22.435 0.691 28.920 1.00 80.75 107 LYS A C 1
ATOM 776 O O . LYS A 1 107 ? -22.590 1.030 30.086 1.00 80.75 107 LYS A O 1
ATOM 781 N N . ALA A 1 108 ? -23.435 0.681 28.037 1.00 81.12 108 ALA A N 1
ATOM 782 C CA . ALA A 1 108 ? -24.814 1.049 28.373 1.00 81.12 108 ALA A CA 1
ATOM 783 C C . ALA A 1 108 ? -25.534 -0.006 29.233 1.00 81.12 108 ALA A C 1
ATOM 785 O O . ALA A 1 108 ? -26.393 0.348 30.036 1.00 81.12 108 ALA A O 1
ATOM 786 N N . ASP A 1 109 ? -25.167 -1.280 29.078 1.00 80.81 109 ASP A N 1
ATOM 787 C CA . ASP A 1 109 ? -25.745 -2.402 29.826 1.00 80.81 109 ASP A CA 1
ATOM 788 C C . ASP A 1 109 ? -25.107 -2.582 31.228 1.00 80.81 109 ASP A C 1
ATOM 790 O O . ASP A 1 109 ? -25.534 -3.451 31.994 1.00 80.81 109 ASP A O 1
ATOM 794 N N . LEU A 1 110 ? -24.096 -1.775 31.594 1.00 70.50 110 LEU A N 1
ATOM 795 C CA . LEU A 1 110 ? -23.503 -1.790 32.935 1.00 70.50 110 LEU A CA 1
ATOM 796 C C . LEU A 1 110 ? -24.492 -1.215 33.968 1.00 70.50 110 LEU A C 1
ATOM 798 O O . LEU A 1 110 ? -24.948 -0.079 33.813 1.00 70.50 110 LEU A O 1
ATOM 802 N N . PRO A 1 111 ? -24.814 -1.956 35.044 1.00 65.56 111 PRO A N 1
ATOM 803 C CA . PRO A 1 111 ? -25.636 -1.428 36.126 1.00 65.56 111 PRO A CA 1
ATOM 804 C C . PRO A 1 111 ? -24.904 -0.287 36.845 1.00 65.56 111 PRO A C 1
ATOM 806 O O . PRO A 1 111 ? -23.715 -0.418 37.148 1.00 65.56 111 PRO A O 1
ATOM 809 N N . SER A 1 112 ? -25.637 0.806 37.099 1.00 62.44 112 SER A N 1
ATOM 810 C CA . SER A 1 112 ? -25.178 2.006 37.823 1.00 62.44 112 SER A CA 1
ATOM 811 C C . SER A 1 112 ? -24.683 1.715 39.239 1.00 62.44 112 SER A C 1
ATOM 813 O O . SER A 1 112 ? -25.203 0.769 39.877 1.00 62.44 112 SER A O 1
#

Nearest PDB structures (foldseek):
  6s1k-assembly1_K  TM=9.563E-01  e=4.115E-06  Escherichia coli str. K-12 substr. MG1655star
  1qu7-assembly1_B  TM=9.570E-01  e=3.514E-05  Escherichia coli
  3ja6-assembly1_H  TM=9.452E-01  e=3.119E-05  Escherichia coli
  8c5v-assembly1_I  TM=9.695E-01  e=1.863E-04  Escherichia coli
  3g67-assembly1_B  TM=8.478E-01  e=6.768E-05  Thermotoga maritima

Mean predicted aligned error: 5.33 Å

Sequence (112 aa):
MNPNQGALEQSIEQIFGEIAQLSIEIENVGNVAQQIDAIARQTNLLALNATIEAARAGDAGKGFAVVAGEVKQLAGQTSQATTQIGGIVQSLSSHVEKLKVISNKAKADLPS

Second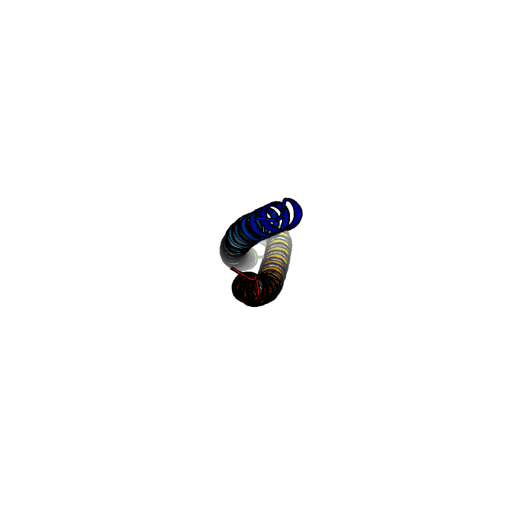ary structure (DSSP, 8-state):
--HHHHHHHHHHHHHHHHHHHHHHHHHHHHHHHHHHHHHHHHHHHHHHHHHHHHHHTGGGGHHHHHHHHHHHHHHHHHHHHHHHHHHHHHHHHHHHHHHHHHHHHHHHTS--

pLDDT: mean 92.57, std 8.36, range [58.81, 98.5]

Radius of gyration: 24.84 Å; Cα contacts (8 Å, |Δi|>4): 74; chains: 1; bounding box: 46×14×78 Å

Solvent-accessible surface area (backbone atoms only — not comparable to full-atom values): 5753 Å² total; per-residue (Å²): 133,58,73,71,54,58,54,50,54,52,52,52,53,50,51,52,53,52,52,52,51,50,52,54,52,44,48,51,53,41,53,52,31,52,52,52,29,52,52,18,54,52,46,28,52,52,19,50,52,44,31,52,52,15,59,73,50,45,84,82,12,53,70,51,30,55,54,19,50,50,48,28,50,54,19,51,52,46,34,52,51,25,52,52,48,46,54,51,36,55,53,50,53,53,50,48,52,52,49,53,53,53,52,53,49,56,62,70,70,53,83,132

Foldseek 3Di:
DPPVLVVVVVVLVVLVVVLVVLLVVLVVLLVVLVVQLVVLVVQLVVLVVQLVVLVVVPPVSPVSNVVSVVSNVVSVVSNVVSVVSNVVSVVVNVVSVVSVVVSVVVVVPRDD